Protein AF-A0AB36PHX0-F1 (afdb_monomer_lite)

Sequence (105 aa):
MFCGINPGLSSAGTGFPFAHPANRFWKVIYQAGFTDRQLKPQEAQHLLDYRCGITKLVDRPTVQANEVSKQELHAGGRKLIEKIEDYQPQALAILGKQAYEQGFS

Secondary structure (DSSP, 8-state):
-EEESS-BHHHHHHS-TT-STT--HHHHHHHTTSSSS---GGGGGGGGGGT--EEES--S-BSSGGGS-HHHHHHHHHHHHHHHHHH--S--EES-HHHHHHH--

Structure (mmCIF, N/CA/C/O backbone):
data_AF-A0AB36PHX0-F1
#
_entry.id   AF-A0AB36PHX0-F1
#
loop_
_atom_site.group_PDB
_atom_site.id
_atom_site.type_symbol
_atom_site.label_atom_id
_atom_site.label_alt_id
_atom_site.label_comp_id
_atom_site.label_asym_id
_atom_site.label_entity_id
_atom_site.label_seq_id
_atom_site.pdbx_PDB_ins_code
_atom_site.Cartn_x
_atom_site.Cartn_y
_atom_site.Cartn_z
_atom_site.occupancy
_atom_site.B_iso_or_equiv
_atom_site.auth_seq_id
_atom_site.auth_comp_id
_atom_site.auth_asym_id
_atom_site.auth_atom_id
_atom_site.pdbx_PDB_model_num
ATOM 1 N N . MET A 1 1 ? -7.839 -5.364 -4.482 1.00 98.12 1 MET A N 1
ATOM 2 C CA . MET A 1 1 ? -7.166 -4.076 -4.193 1.00 98.12 1 MET A CA 1
ATOM 3 C C . MET A 1 1 ? -6.205 -4.255 -3.028 1.00 98.12 1 MET A C 1
ATOM 5 O O . MET A 1 1 ? -6.600 -4.811 -2.012 1.00 98.12 1 MET A O 1
ATOM 9 N N . PHE A 1 2 ? -4.956 -3.816 -3.174 1.00 98.75 2 PHE A N 1
ATOM 10 C CA . PHE A 1 2 ? -3.942 -3.833 -2.117 1.00 98.75 2 PHE A CA 1
ATOM 11 C C . PHE A 1 2 ? -3.949 -2.507 -1.355 1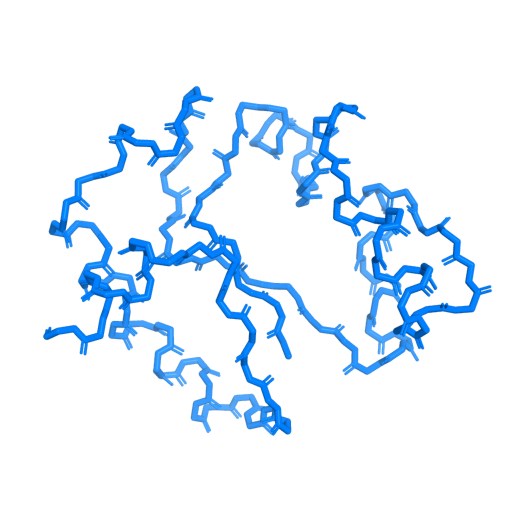.00 98.75 2 PHE A C 1
ATOM 13 O O . PHE A 1 2 ? -3.956 -1.443 -1.971 1.00 98.75 2 PHE A O 1
ATOM 20 N N . CYS A 1 3 ? -3.920 -2.560 -0.028 1.00 98.56 3 CYS A N 1
ATOM 21 C CA . CYS A 1 3 ? -3.904 -1.379 0.826 1.00 98.56 3 CYS A CA 1
ATOM 22 C C . CYS A 1 3 ? -2.649 -1.368 1.702 1.00 98.56 3 CYS A C 1
ATOM 24 O O . CYS A 1 3 ? -2.480 -2.226 2.569 1.00 98.56 3 CYS A O 1
ATOM 26 N N . GLY A 1 4 ? -1.760 -0.403 1.462 1.00 97.62 4 GLY A N 1
ATOM 27 C CA . GLY A 1 4 ? -0.637 -0.115 2.356 1.00 97.62 4 GLY A CA 1
ATOM 28 C C . GLY A 1 4 ? -1.061 0.716 3.572 1.00 97.62 4 GLY A C 1
ATOM 29 O O . GLY A 1 4 ? -2.157 1.267 3.608 1.00 97.62 4 GLY A O 1
ATOM 30 N N . ILE A 1 5 ? -0.168 0.853 4.554 1.00 97.31 5 ILE A N 1
ATOM 31 C CA . ILE A 1 5 ? -0.423 1.676 5.748 1.00 97.31 5 ILE A CA 1
ATOM 32 C C . ILE A 1 5 ? -0.429 3.159 5.360 1.00 97.31 5 ILE A C 1
ATOM 34 O O . ILE A 1 5 ? -1.473 3.803 5.367 1.00 97.31 5 ILE A O 1
ATOM 38 N N . ASN A 1 6 ? 0.726 3.679 4.957 1.00 97.31 6 ASN A N 1
ATOM 39 C CA . ASN A 1 6 ? 0.925 5.056 4.520 1.00 97.31 6 ASN A CA 1
ATOM 40 C C . ASN A 1 6 ? 2.173 5.148 3.612 1.00 97.31 6 ASN A C 1
ATOM 42 O O . ASN A 1 6 ? 2.923 4.170 3.497 1.00 97.31 6 ASN A O 1
ATOM 46 N N . PRO A 1 7 ? 2.416 6.277 2.921 1.00 95.44 7 PRO A N 1
ATOM 47 C CA . PRO A 1 7 ? 3.599 6.427 2.084 1.00 95.44 7 PRO A CA 1
ATOM 48 C C . PRO A 1 7 ? 4.869 6.533 2.938 1.00 95.44 7 PRO A C 1
ATOM 50 O O . PRO A 1 7 ? 4.973 7.398 3.802 1.00 95.44 7 PRO A O 1
ATOM 53 N N . GLY A 1 8 ? 5.877 5.711 2.644 1.00 95.62 8 GLY A N 1
ATOM 54 C CA . GLY A 1 8 ? 7.243 5.991 3.096 1.00 95.62 8 GLY A CA 1
ATOM 55 C C . GLY A 1 8 ? 7.842 7.185 2.341 1.00 95.62 8 GLY A C 1
ATOM 56 O O . GLY A 1 8 ? 7.342 7.552 1.272 1.00 95.62 8 GLY A O 1
ATOM 57 N N . LEU A 1 9 ? 8.953 7.745 2.834 1.00 95.25 9 LEU A N 1
ATOM 58 C CA . LEU A 1 9 ? 9.601 8.917 2.220 1.00 95.25 9 LEU A CA 1
ATOM 59 C C . LEU A 1 9 ? 9.888 8.755 0.716 1.00 95.25 9 LEU A C 1
ATOM 61 O O . LEU A 1 9 ? 9.619 9.671 -0.055 1.00 95.25 9 LEU A O 1
ATOM 65 N N . SER A 1 10 ? 10.370 7.589 0.268 1.00 94.94 10 SER A N 1
ATOM 66 C CA . SER A 1 10 ? 10.623 7.344 -1.164 1.00 94.94 10 SER A CA 1
ATOM 67 C C . SER A 1 10 ? 9.347 7.406 -2.003 1.00 94.94 10 SER A C 1
ATOM 69 O O . SER A 1 10 ? 9.356 7.962 -3.098 1.00 94.94 10 SER A O 1
ATOM 71 N N . SER A 1 11 ? 8.243 6.850 -1.499 1.00 96.19 11 SER A N 1
ATOM 72 C CA . SER A 1 11 ? 6.957 6.874 -2.201 1.00 96.19 11 SER A CA 1
ATOM 73 C C . SER A 1 11 ? 6.376 8.286 -2.237 1.00 96.19 11 SER A C 1
ATOM 75 O O . SER A 1 11 ? 5.838 8.702 -3.257 1.00 96.19 11 SER A O 1
ATOM 77 N N . ALA A 1 12 ? 6.526 9.046 -1.149 1.00 95.75 12 ALA A N 1
ATOM 78 C CA . ALA A 1 12 ? 6.105 10.443 -1.096 1.00 95.75 12 ALA A CA 1
ATOM 79 C C . ALA A 1 12 ? 6.920 11.335 -2.047 1.00 95.75 12 ALA A C 1
ATOM 81 O O . ALA A 1 12 ? 6.343 12.173 -2.728 1.00 95.75 12 ALA A O 1
ATOM 82 N N . GLY A 1 13 ? 8.239 11.128 -2.131 1.00 96.06 13 GLY A N 1
ATOM 83 C CA . GLY A 1 13 ? 9.114 11.915 -3.004 1.00 96.06 13 GLY A CA 1
ATOM 84 C C . GLY A 1 13 ? 8.977 11.586 -4.492 1.00 96.06 13 GLY A C 1
ATOM 85 O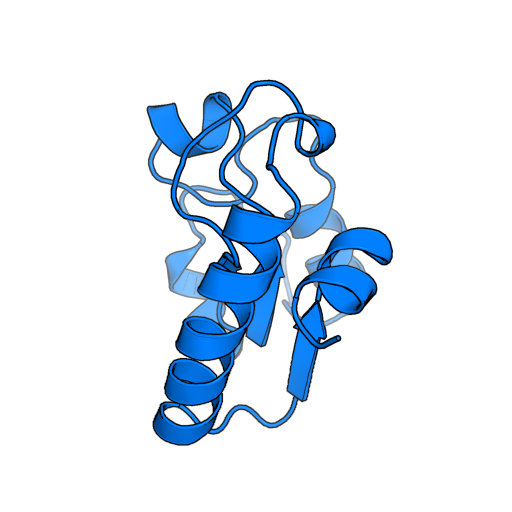 O . GLY A 1 13 ? 9.085 12.477 -5.325 1.00 96.06 13 GLY A O 1
ATOM 86 N N . THR A 1 14 ? 8.734 10.320 -4.841 1.00 96.38 14 THR A N 1
ATOM 87 C CA . THR A 1 14 ? 8.603 9.891 -6.249 1.00 96.38 14 THR A CA 1
ATOM 88 C C . THR A 1 14 ? 7.171 9.946 -6.776 1.00 96.38 14 THR A C 1
ATOM 90 O O . THR A 1 14 ? 6.969 9.914 -7.985 1.00 96.38 14 THR A O 1
ATOM 93 N N . GLY A 1 15 ? 6.175 9.979 -5.887 1.00 96.69 15 GLY A N 1
ATOM 94 C CA . GLY A 1 15 ? 4.760 9.853 -6.239 1.00 96.69 15 GLY A CA 1
ATOM 95 C C . GLY A 1 15 ? 4.309 8.419 -6.539 1.00 96.69 15 GLY A C 1
ATOM 96 O O . GLY A 1 15 ? 3.124 8.195 -6.780 1.00 96.69 15 GLY A O 1
ATOM 97 N N . PHE A 1 16 ? 5.210 7.431 -6.491 1.00 97.94 16 PHE A N 1
ATOM 98 C CA . PHE A 1 16 ? 4.888 6.039 -6.798 1.00 97.94 16 PHE A CA 1
ATOM 99 C C . PHE A 1 16 ? 4.715 5.193 -5.530 1.00 97.94 16 PHE A C 1
ATOM 101 O O . PHE A 1 16 ? 5.513 5.296 -4.594 1.00 97.94 16 PHE A O 1
ATOM 108 N N . PRO A 1 17 ? 3.704 4.309 -5.463 1.00 97.75 17 PRO A N 1
ATOM 109 C CA . PRO A 1 17 ? 3.538 3.425 -4.320 1.00 97.75 17 PRO A CA 1
ATOM 110 C C . PRO A 1 17 ? 4.674 2.398 -4.243 1.00 97.75 17 PRO A C 1
ATOM 112 O O . PRO A 1 17 ? 5.197 1.927 -5.253 1.00 97.75 17 PRO A O 1
ATOM 115 N N . PHE A 1 18 ? 5.037 2.025 -3.012 1.00 97.69 18 PHE A N 1
ATOM 116 C CA . PHE A 1 18 ? 6.076 1.028 -2.727 1.00 97.69 18 PHE A CA 1
ATOM 117 C C . PHE A 1 18 ? 7.416 1.296 -3.448 1.00 97.69 18 PHE A C 1
ATOM 119 O O . PHE A 1 18 ? 8.065 0.363 -3.915 1.00 97.69 18 PHE A O 1
ATOM 126 N N . ALA A 1 19 ? 7.837 2.563 -3.545 1.00 97.62 19 ALA A N 1
ATOM 127 C CA . ALA A 1 19 ? 8.994 2.964 -4.353 1.00 97.62 19 ALA A CA 1
ATOM 128 C C . ALA A 1 19 ? 10.367 2.688 -3.719 1.00 97.62 19 ALA A C 1
ATOM 130 O O . ALA A 1 19 ? 11.379 2.702 -4.415 1.00 97.62 19 ALA A O 1
ATOM 131 N N . HIS A 1 20 ? 10.434 2.457 -2.404 1.00 96.88 20 HIS A N 1
ATOM 132 C CA . HIS A 1 20 ? 11.713 2.198 -1.741 1.00 96.88 20 HIS A CA 1
ATOM 133 C C . HIS A 1 20 ? 12.347 0.897 -2.288 1.00 96.88 20 HIS A C 1
ATOM 135 O O . HIS A 1 20 ? 11.661 -0.125 -2.279 1.00 96.88 20 HIS A O 1
ATOM 141 N N . PRO A 1 21 ? 13.636 0.863 -2.689 1.00 93.62 21 PRO A N 1
ATOM 142 C CA . PRO A 1 21 ? 14.247 -0.309 -3.341 1.00 93.62 21 PRO A CA 1
ATOM 143 C C . PRO A 1 21 ? 14.193 -1.610 -2.529 1.00 93.62 21 PRO A C 1
ATOM 145 O O . PRO A 1 21 ? 14.090 -2.697 -3.087 1.00 93.62 21 PRO A O 1
ATOM 148 N N . ALA A 1 22 ? 14.238 -1.505 -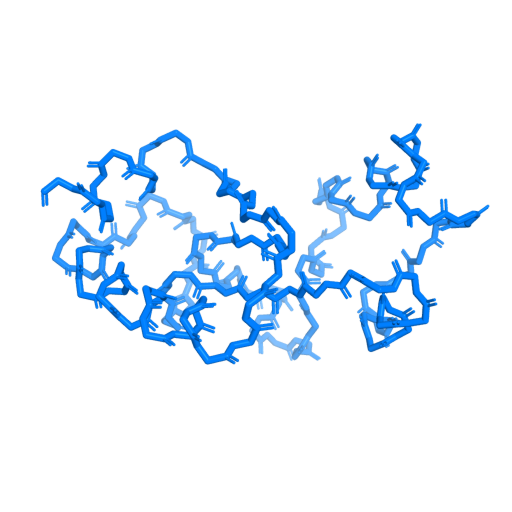1.198 1.00 96.19 22 ALA A N 1
ATOM 149 C CA . ALA A 1 22 ? 14.096 -2.657 -0.302 1.00 96.19 22 ALA A CA 1
ATOM 150 C C . ALA A 1 22 ? 12.640 -3.148 -0.135 1.00 96.19 22 ALA A C 1
ATOM 152 O O . ALA A 1 22 ? 12.405 -4.185 0.489 1.00 96.19 22 ALA A O 1
ATOM 153 N N . ASN A 1 23 ? 11.645 -2.414 -0.648 1.00 97.38 23 ASN A N 1
ATOM 154 C CA . ASN A 1 23 ? 10.255 -2.840 -0.591 1.00 97.38 23 ASN A CA 1
ATOM 155 C C . ASN A 1 23 ? 10.025 -4.003 -1.565 1.00 97.38 23 ASN A C 1
ATOM 157 O O . ASN A 1 23 ? 10.348 -3.932 -2.747 1.00 97.38 23 ASN A O 1
ATOM 161 N N . ARG A 1 24 ? 9.448 -5.094 -1.060 1.00 98.06 24 ARG A N 1
ATOM 162 C CA . ARG A 1 24 ? 9.284 -6.340 -1.815 1.00 98.06 24 ARG A CA 1
ATOM 163 C C . ARG A 1 24 ? 7.954 -6.441 -2.559 1.00 98.06 24 ARG A C 1
ATOM 165 O O . ARG A 1 24 ? 7.774 -7.428 -3.259 1.00 98.06 24 ARG A O 1
ATOM 172 N N . PHE A 1 25 ? 7.049 -5.467 -2.428 1.00 98.50 25 PHE A N 1
ATOM 173 C CA . PHE A 1 25 ? 5.689 -5.527 -2.977 1.00 98.50 25 PHE A CA 1
ATOM 174 C C . PHE A 1 25 ? 5.672 -5.971 -4.443 1.00 98.50 25 PHE A C 1
ATOM 176 O O . PHE A 1 25 ? 5.102 -7.011 -4.754 1.00 98.50 25 PHE A O 1
ATOM 183 N N . TRP A 1 26 ? 6.387 -5.254 -5.315 1.00 98.56 26 TRP A N 1
ATOM 184 C CA . TRP A 1 26 ? 6.409 -5.520 -6.756 1.00 98.56 26 TRP A CA 1
ATOM 185 C C . TRP A 1 26 ? 6.949 -6.906 -7.114 1.00 98.56 26 TRP A C 1
ATOM 187 O O . TRP A 1 26 ? 6.397 -7.591 -7.970 1.00 98.56 26 TRP A O 1
ATOM 197 N N . LYS A 1 27 ? 8.003 -7.349 -6.420 1.00 98.69 27 LYS A N 1
ATOM 198 C CA . LYS A 1 27 ? 8.555 -8.697 -6.591 1.00 98.69 27 LYS A CA 1
ATOM 199 C C . LYS A 1 27 ? 7.568 -9.767 -6.119 1.00 98.69 27 LYS A C 1
ATOM 201 O O . LYS A 1 27 ? 7.409 -10.782 -6.787 1.00 98.69 27 LYS A O 1
ATOM 206 N N . VAL A 1 28 ? 6.912 -9.539 -4.981 1.00 98.75 28 VAL A N 1
ATOM 207 C CA . VAL A 1 28 ? 5.979 -10.492 -4.365 1.00 98.75 28 VAL A CA 1
ATOM 208 C C . VAL A 1 28 ? 4.725 -10.669 -5.212 1.00 98.75 28 VAL A C 1
ATOM 210 O O . VAL A 1 28 ? 4.342 -11.807 -5.450 1.00 98.75 28 VAL A O 1
ATOM 213 N N . ILE A 1 29 ? 4.100 -9.593 -5.699 1.00 98.69 29 ILE A N 1
ATOM 214 C CA . ILE A 1 29 ? 2.861 -9.721 -6.483 1.00 98.69 29 ILE A CA 1
ATOM 215 C C . ILE A 1 29 ? 3.093 -10.410 -7.833 1.00 98.69 29 ILE A C 1
ATOM 217 O O . ILE A 1 29 ? 2.236 -11.167 -8.277 1.00 98.69 29 ILE A O 1
ATOM 221 N N . TYR A 1 30 ? 4.272 -10.217 -8.431 1.00 98.81 30 TYR A N 1
ATOM 222 C CA . TYR A 1 30 ? 4.693 -10.951 -9.621 1.00 98.81 30 TYR A CA 1
ATOM 223 C C . TYR A 1 30 ? 4.860 -12.441 -9.311 1.00 98.81 30 TYR A C 1
ATOM 225 O O . TYR A 1 30 ? 4.239 -13.286 -9.944 1.00 98.81 30 TYR A O 1
ATOM 233 N N . GLN A 1 31 ? 5.644 -12.776 -8.283 1.00 98.81 31 GLN A N 1
ATOM 234 C CA . GLN A 1 31 ? 5.880 -14.174 -7.908 1.00 98.81 31 GLN A CA 1
ATOM 235 C C . GLN A 1 31 ? 4.610 -14.898 -7.436 1.00 98.81 31 GLN A C 1
ATOM 237 O O . GLN A 1 31 ? 4.516 -16.112 -7.579 1.00 98.81 31 GLN A O 1
ATOM 242 N N . ALA A 1 32 ? 3.640 -14.166 -6.887 1.00 98.56 32 ALA A N 1
ATOM 243 C CA . ALA A 1 32 ? 2.339 -14.692 -6.483 1.00 98.56 32 ALA A CA 1
ATOM 244 C C . ALA A 1 32 ? 1.321 -14.784 -7.638 1.00 98.56 32 ALA A C 1
ATOM 246 O O . ALA A 1 32 ? 0.212 -15.265 -7.418 1.00 98.56 32 ALA A O 1
ATOM 247 N N . GLY A 1 33 ? 1.674 -14.335 -8.849 1.00 98.56 33 GLY A N 1
ATOM 248 C CA . GLY A 1 33 ? 0.841 -14.474 -10.045 1.00 98.56 33 GLY A CA 1
ATOM 249 C C . GLY A 1 33 ? -0.233 -13.399 -10.236 1.00 98.56 33 GLY A C 1
ATOM 250 O O . GLY A 1 33 ? -1.121 -13.586 -11.061 1.00 98.56 33 GLY A O 1
ATOM 251 N N . PHE A 1 34 ? -0.174 -12.270 -9.517 1.00 98.62 34 PHE A N 1
ATOM 252 C CA . PHE A 1 34 ? -1.067 -11.131 -9.792 1.00 98.62 34 PHE A CA 1
ATOM 253 C C . PHE A 1 34 ? -0.675 -10.389 -11.073 1.00 98.62 34 PHE A C 1
ATOM 255 O O . PHE A 1 34 ? -1.524 -9.764 -11.698 1.00 98.62 34 PHE A O 1
ATOM 262 N N . THR A 1 35 ? 0.606 -10.435 -11.444 1.00 98.75 35 THR A N 1
ATOM 263 C CA . THR A 1 35 ? 1.138 -9.877 -12.691 1.00 98.75 35 THR A CA 1
ATOM 264 C C . THR A 1 35 ? 2.005 -10.923 -13.389 1.00 98.75 35 THR A C 1
ATOM 266 O O . THR A 1 35 ? 2.616 -11.758 -12.726 1.00 98.75 35 THR A O 1
ATOM 269 N N . ASP A 1 36 ? 2.080 -10.882 -14.721 1.00 98.38 36 ASP A N 1
ATOM 270 C CA . ASP A 1 36 ? 2.879 -11.825 -15.530 1.00 98.38 36 ASP A CA 1
ATOM 271 C C . ASP A 1 36 ? 4.366 -11.433 -15.645 1.00 98.38 36 ASP A C 1
ATOM 273 O O . ASP A 1 36 ? 5.205 -12.227 -16.070 1.00 98.38 36 ASP A O 1
ATOM 277 N N . ARG A 1 37 ? 4.703 -10.213 -15.220 1.00 98.56 37 ARG A N 1
ATOM 278 C CA . ARG A 1 37 ? 6.058 -9.668 -15.117 1.00 98.56 37 ARG A CA 1
ATOM 279 C C . ARG A 1 37 ? 6.210 -8.825 -13.857 1.00 98.56 37 ARG A C 1
ATOM 281 O O . ARG A 1 37 ? 5.232 -8.315 -13.305 1.00 98.56 37 ARG A O 1
ATOM 288 N N . GLN A 1 38 ? 7.450 -8.613 -13.421 1.00 98.69 38 GLN A N 1
ATOM 289 C CA . GLN A 1 38 ? 7.739 -7.700 -12.318 1.00 98.69 38 GLN A CA 1
ATOM 290 C C . GLN A 1 38 ? 7.676 -6.241 -12.795 1.00 98.69 38 GLN A C 1
ATOM 292 O O . GLN A 1 38 ? 8.555 -5.786 -13.526 1.00 98.69 38 GLN A O 1
ATOM 297 N N . LEU A 1 39 ? 6.649 -5.507 -12.359 1.00 98.62 39 LEU A N 1
ATOM 298 C CA . LEU A 1 39 ? 6.519 -4.065 -12.593 1.00 98.62 39 LEU A CA 1
ATOM 299 C C . LEU A 1 39 ? 7.516 -3.268 -11.735 1.00 98.62 39 LEU A C 1
ATOM 301 O O . LEU A 1 39 ? 7.877 -3.677 -10.628 1.00 98.62 39 LEU A O 1
ATOM 305 N N . LYS A 1 40 ? 7.943 -2.104 -12.224 1.00 98.38 40 LYS A N 1
ATOM 306 C CA . LYS A 1 40 ? 8.655 -1.086 -11.439 1.00 98.38 40 LYS A CA 1
ATOM 307 C C . LYS A 1 40 ? 7.657 -0.115 -10.784 1.00 98.38 40 LYS A C 1
ATOM 309 O O . LYS A 1 40 ? 6.543 0.022 -11.285 1.00 98.38 40 LYS A O 1
ATOM 314 N N . PRO A 1 41 ? 8.036 0.628 -9.725 1.00 98.44 41 PRO A N 1
ATOM 315 C CA . PRO A 1 41 ? 7.140 1.594 -9.078 1.00 98.44 41 PRO A CA 1
ATOM 316 C C . PRO A 1 41 ? 6.502 2.606 -10.042 1.00 98.44 41 PRO A C 1
ATOM 318 O O . PRO A 1 41 ? 5.309 2.878 -9.944 1.00 98.44 41 PRO A O 1
ATOM 321 N N . GLN A 1 42 ? 7.261 3.114 -11.015 1.00 98.31 42 GLN A N 1
ATOM 322 C CA . GLN A 1 42 ? 6.761 4.050 -12.029 1.00 98.31 42 GLN A CA 1
ATOM 323 C C . GLN A 1 42 ? 5.718 3.452 -12.983 1.00 98.31 42 GLN A C 1
ATOM 325 O O . GLN A 1 42 ? 5.005 4.181 -13.661 1.00 98.31 42 GLN A O 1
ATOM 330 N N . GLU A 1 43 ? 5.615 2.125 -13.028 1.00 98.44 43 GLU A N 1
ATOM 331 C CA . GLU A 1 43 ? 4.629 1.392 -13.818 1.00 98.44 43 GLU A CA 1
ATOM 332 C C . GLU A 1 43 ? 3.371 1.072 -12.998 1.00 98.44 43 GLU A C 1
ATOM 334 O O . GLU A 1 43 ? 2.539 0.292 -13.447 1.00 98.44 43 GLU A O 1
ATOM 339 N N . ALA A 1 44 ? 3.200 1.650 -11.802 1.00 98.25 44 ALA A N 1
ATOM 340 C CA . ALA A 1 44 ? 2.095 1.308 -10.906 1.00 98.25 44 ALA A CA 1
ATOM 341 C C . ALA A 1 44 ? 0.705 1.439 -11.545 1.00 98.25 44 ALA A C 1
ATOM 343 O O . ALA A 1 44 ? -0.200 0.694 -11.176 1.00 98.25 44 ALA A O 1
ATOM 344 N N . GLN A 1 45 ? 0.535 2.335 -12.520 1.00 98.12 45 GLN A N 1
ATOM 345 C CA . GLN A 1 45 ? -0.727 2.481 -13.242 1.00 98.12 45 GLN A CA 1
ATOM 346 C C . GLN A 1 45 ? -1.063 1.253 -14.107 1.00 98.12 45 GLN A C 1
ATOM 348 O O . GLN A 1 45 ? -2.233 0.895 -14.216 1.00 98.12 45 GLN A O 1
ATOM 353 N N . HIS A 1 46 ? -0.054 0.552 -14.637 1.00 98.44 46 HIS A N 1
ATOM 354 C CA . HIS A 1 46 ? -0.228 -0.700 -15.387 1.00 98.44 46 HIS A CA 1
ATOM 355 C C . HIS A 1 46 ? -0.741 -1.850 -14.521 1.00 98.44 46 HIS A C 1
ATOM 357 O O . HIS A 1 46 ? -1.138 -2.885 -15.041 1.00 98.44 46 HIS A O 1
ATOM 363 N N . LEU A 1 47 ? -0.787 -1.693 -13.194 1.00 98.12 47 LEU A N 1
ATOM 364 C CA . LEU A 1 47 ? -1.430 -2.675 -12.328 1.00 98.12 47 LEU A CA 1
ATOM 365 C C . LEU A 1 47 ? -2.927 -2.851 -12.674 1.00 98.12 47 LEU A C 1
ATOM 367 O O . LEU A 1 47 ? -3.472 -3.946 -12.511 1.00 98.12 47 LEU A O 1
ATOM 371 N N . LEU A 1 48 ? -3.568 -1.800 -13.203 1.00 98.38 48 LEU A N 1
ATOM 372 C CA . LEU A 1 48 ? -4.958 -1.841 -13.665 1.00 98.38 48 LEU A CA 1
ATOM 373 C C . LEU A 1 48 ? -5.153 -2.791 -14.855 1.00 98.38 48 LEU A C 1
ATOM 375 O O . LEU A 1 48 ? -6.215 -3.404 -14.955 1.00 98.38 48 LEU A O 1
ATOM 379 N N . ASP A 1 49 ? -4.123 -2.989 -15.684 1.00 98.56 49 ASP A N 1
ATOM 380 C CA . ASP A 1 49 ? -4.142 -3.944 -16.803 1.00 98.56 49 ASP A CA 1
ATOM 381 C C . ASP A 1 49 ? -4.334 -5.387 -16.290 1.00 98.56 49 ASP A C 1
ATOM 383 O O . ASP A 1 49 ? -4.965 -6.218 -16.943 1.00 98.56 49 ASP A O 1
ATOM 387 N N . TYR A 1 50 ? -3.893 -5.657 -15.055 1.00 98.50 50 TYR A N 1
ATOM 388 C CA . TYR A 1 50 ? -4.074 -6.927 -14.340 1.00 98.50 50 TYR A CA 1
ATOM 389 C C . TYR A 1 50 ? -5.280 -6.916 -13.390 1.00 98.50 50 TYR A C 1
ATOM 391 O O . TYR A 1 50 ? -5.386 -7.755 -12.492 1.00 98.50 50 TYR A O 1
ATOM 399 N N . ARG A 1 51 ? -6.188 -5.940 -13.539 1.00 98.25 51 ARG A N 1
ATOM 400 C CA . ARG A 1 51 ? -7.384 -5.754 -12.693 1.00 98.25 51 ARG A CA 1
ATOM 401 C C . ARG A 1 51 ? -7.057 -5.637 -11.199 1.00 98.25 51 ARG A C 1
ATOM 403 O O . ARG A 1 51 ? -7.868 -5.973 -10.335 1.00 98.25 51 ARG A O 1
ATOM 410 N N . CYS A 1 52 ? -5.863 -5.138 -10.891 1.00 98.56 52 CYS A N 1
ATOM 411 C CA . CYS A 1 52 ? -5.385 -4.915 -9.539 1.00 98.56 52 CYS A CA 1
ATOM 412 C C . CYS A 1 52 ? -5.217 -3.410 -9.289 1.00 98.56 52 CYS A C 1
ATOM 414 O O . CYS A 1 52 ? -4.819 -2.652 -10.164 1.00 98.56 52 CYS A O 1
ATOM 416 N N . GLY A 1 53 ? -5.511 -2.968 -8.067 1.00 98.25 53 GLY A N 1
ATOM 417 C CA . GLY A 1 53 ? -5.403 -1.563 -7.661 1.00 98.25 53 GLY A CA 1
ATOM 418 C C . GLY A 1 53 ? -4.639 -1.409 -6.351 1.00 98.25 53 GLY A C 1
ATOM 419 O O . GLY A 1 53 ? -4.583 -2.356 -5.558 1.00 98.25 53 GLY A O 1
ATOM 420 N N . ILE A 1 54 ? -4.083 -0.219 -6.118 1.00 98.38 54 ILE A N 1
ATOM 421 C CA . ILE A 1 54 ? -3.364 0.147 -4.892 1.00 98.38 54 ILE A CA 1
ATOM 422 C C . ILE A 1 54 ? -4.067 1.321 -4.214 1.00 98.38 54 ILE A C 1
ATOM 424 O O . ILE A 1 54 ? -4.456 2.297 -4.852 1.00 98.38 54 ILE A O 1
ATOM 428 N N . THR A 1 55 ? -4.178 1.245 -2.895 1.00 98.25 55 THR A N 1
ATOM 429 C CA . THR A 1 55 ? -4.576 2.358 -2.038 1.00 98.25 55 THR A CA 1
ATOM 430 C C . THR A 1 55 ? -3.737 2.356 -0.758 1.00 98.25 55 THR A C 1
ATOM 432 O O . THR A 1 55 ? -2.847 1.520 -0.570 1.00 98.25 55 THR A O 1
ATOM 435 N N . LYS A 1 56 ? -3.996 3.322 0.114 1.00 97.94 56 LYS A N 1
ATOM 436 C CA . LYS A 1 56 ? -3.363 3.464 1.423 1.00 97.94 56 LYS A CA 1
ATOM 437 C C . LYS A 1 56 ? -4.408 3.820 2.469 1.00 97.94 56 LYS A C 1
ATOM 439 O O . LYS A 1 56 ? -5.419 4.427 2.121 1.00 97.94 56 LYS A O 1
ATOM 444 N N . LEU A 1 57 ? -4.159 3.422 3.711 1.00 97.75 57 LEU A N 1
ATOM 445 C CA . LEU A 1 57 ? -5.055 3.693 4.829 1.00 97.75 57 LEU A CA 1
ATOM 446 C C . LEU A 1 57 ? -4.911 5.142 5.314 1.00 97.75 57 LEU A C 1
ATOM 448 O O . LEU A 1 57 ? -5.903 5.808 5.579 1.00 97.75 57 LEU A O 1
ATOM 452 N N . VAL A 1 58 ? -3.676 5.643 5.382 1.00 98.06 58 VAL A N 1
ATOM 453 C CA . VAL A 1 58 ? -3.348 6.996 5.845 1.00 98.06 58 VAL A CA 1
ATOM 454 C C . VAL A 1 58 ? -2.529 7.728 4.786 1.00 98.06 58 VAL A C 1
ATOM 456 O O . VAL A 1 58 ? -1.608 7.168 4.191 1.00 98.06 58 VAL A O 1
ATOM 459 N N . ASP A 1 59 ? -2.859 8.998 4.541 1.00 96.88 59 ASP A N 1
ATOM 460 C CA . ASP A 1 59 ? -2.194 9.797 3.507 1.00 96.88 59 ASP A CA 1
ATOM 461 C C . ASP A 1 59 ? -0.857 10.395 3.945 1.00 96.88 59 ASP A C 1
ATOM 463 O O . ASP A 1 59 ? 0.037 10.553 3.112 1.00 96.88 59 ASP A O 1
ATOM 467 N N . ARG A 1 60 ? -0.704 10.705 5.239 1.00 97.50 60 ARG A N 1
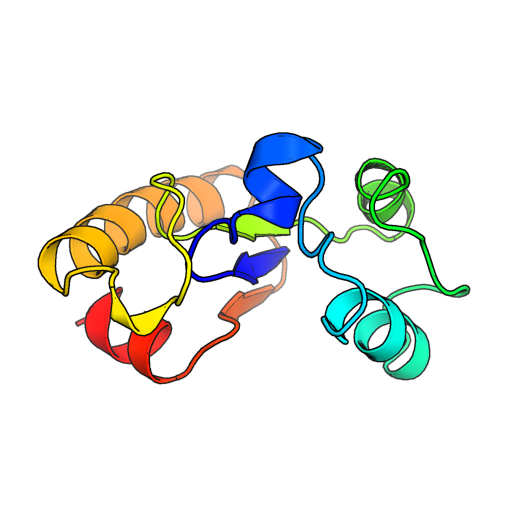ATOM 468 C CA . ARG A 1 60 ? 0.483 11.370 5.786 1.00 97.50 60 ARG A CA 1
ATOM 469 C C . ARG A 1 60 ? 1.739 10.498 5.613 1.00 97.50 60 ARG A C 1
ATOM 471 O O . ARG A 1 60 ? 1.771 9.379 6.133 1.00 97.50 60 ARG A O 1
ATOM 478 N N . PRO A 1 61 ? 2.791 10.994 4.939 1.00 96.62 61 PRO A N 1
ATOM 479 C CA . PRO A 1 61 ? 4.051 10.271 4.845 1.00 96.62 61 PRO A CA 1
ATOM 480 C C . PRO A 1 61 ? 4.795 10.191 6.180 1.00 96.62 61 PRO A C 1
ATOM 482 O O . PRO A 1 61 ? 4.761 11.140 6.965 1.00 96.62 61 PRO A O 1
ATOM 485 N N . THR A 1 62 ? 5.509 9.089 6.408 1.00 95.56 62 THR A N 1
ATOM 486 C CA . THR A 1 62 ? 6.404 8.905 7.566 1.00 95.56 62 THR A CA 1
ATOM 487 C C . THR A 1 62 ? 7.688 8.182 7.164 1.00 95.56 62 THR A C 1
ATOM 489 O O . THR A 1 62 ? 7.777 7.613 6.070 1.00 95.56 62 THR A O 1
ATOM 492 N N . VAL A 1 63 ? 8.711 8.209 8.027 1.00 91.62 63 VAL A N 1
ATOM 493 C CA . VAL A 1 63 ? 9.927 7.405 7.803 1.00 91.62 63 VAL A CA 1
ATOM 494 C C . VAL A 1 63 ? 9.609 5.934 8.043 1.00 91.62 63 VAL A C 1
ATOM 496 O O . VAL A 1 63 ? 9.920 5.081 7.210 1.00 91.62 63 VAL A O 1
ATOM 499 N N . GLN A 1 64 ? 8.937 5.649 9.157 1.00 89.12 64 GLN A N 1
ATOM 500 C CA . GLN A 1 64 ? 8.492 4.320 9.543 1.00 89.12 64 GLN A CA 1
ATOM 501 C C . GLN A 1 64 ? 6.973 4.280 9.734 1.00 89.12 64 GLN A C 1
ATOM 503 O O . GLN A 1 64 ? 6.349 5.224 10.217 1.00 89.12 64 GLN A O 1
ATOM 508 N N . ALA A 1 65 ? 6.351 3.158 9.373 1.00 87.81 65 ALA A N 1
ATOM 509 C CA . ALA A 1 65 ? 4.895 3.013 9.443 1.00 87.81 65 ALA A CA 1
ATOM 510 C C . ALA A 1 65 ? 4.341 3.011 10.885 1.00 87.81 65 ALA A C 1
ATOM 512 O O . ALA A 1 65 ? 3.167 3.300 11.089 1.00 87.81 65 ALA A O 1
ATOM 513 N N . ASN A 1 66 ? 5.171 2.710 11.890 1.00 90.56 66 ASN A N 1
ATOM 514 C CA . ASN A 1 66 ? 4.802 2.763 13.313 1.00 90.56 66 ASN A CA 1
ATOM 515 C C . ASN A 1 66 ? 4.661 4.198 13.861 1.00 90.56 66 ASN A C 1
ATOM 517 O O . ASN A 1 66 ? 4.167 4.369 14.971 1.00 90.56 66 ASN A O 1
ATOM 521 N N . GLU A 1 67 ? 5.056 5.220 13.096 1.00 94.56 67 GLU A N 1
ATOM 522 C CA . GLU A 1 67 ? 4.825 6.637 13.416 1.00 94.56 67 GLU A CA 1
ATOM 523 C C . GLU A 1 67 ? 3.392 7.097 13.093 1.00 94.56 67 GLU A C 1
ATOM 525 O O . GLU A 1 67 ? 3.018 8.241 13.373 1.00 94.56 67 GLU A O 1
ATOM 530 N N . VAL A 1 68 ? 2.588 6.242 12.457 1.00 96.38 68 VAL A N 1
ATOM 531 C CA . VAL A 1 68 ? 1.169 6.505 12.214 1.00 96.38 68 VAL A CA 1
ATOM 532 C C . VAL A 1 68 ? 0.390 6.227 13.495 1.00 96.38 68 VAL A C 1
ATOM 534 O O . VAL A 1 68 ? 0.461 5.135 14.063 1.00 96.38 68 VAL A O 1
ATOM 537 N N . SER A 1 69 ? -0.368 7.219 13.958 1.00 96.81 69 SER A N 1
ATOM 538 C CA . SER A 1 69 ? -1.155 7.085 15.184 1.00 96.81 69 SER A CA 1
ATOM 539 C C . SER A 1 69 ? -2.362 6.160 14.998 1.00 96.81 69 SER A C 1
ATOM 541 O O . SER A 1 69 ? -2.893 5.997 13.898 1.00 96.81 69 SER A O 1
ATOM 543 N N . LYS A 1 70 ? -2.858 5.585 16.098 1.00 96.12 70 LYS A N 1
ATOM 544 C CA . LYS A 1 70 ? -4.072 4.749 16.079 1.00 96.12 70 LYS A CA 1
ATOM 545 C C . LYS A 1 70 ? -5.293 5.516 15.564 1.00 96.12 70 LYS A C 1
ATOM 547 O O . LYS A 1 70 ? -6.091 4.968 14.814 1.00 96.12 70 LYS A O 1
ATOM 552 N N . GLN A 1 71 ? -5.410 6.790 15.935 1.00 97.00 71 GLN A N 1
ATOM 553 C CA . GLN A 1 71 ? -6.493 7.666 15.496 1.00 97.00 71 GLN A CA 1
ATOM 554 C C . GLN A 1 71 ? -6.465 7.880 13.978 1.00 97.00 71 GLN A C 1
ATOM 556 O O . GLN A 1 71 ? -7.518 7.861 13.342 1.00 97.00 71 GLN A O 1
ATOM 561 N N . GLU A 1 72 ? -5.274 8.041 13.392 1.00 97.94 72 GLU A N 1
ATOM 562 C CA . GLU A 1 72 ? -5.115 8.129 11.937 1.00 97.94 72 GLU A CA 1
ATOM 563 C C . GLU A 1 72 ? -5.540 6.829 11.247 1.00 97.94 72 GLU A C 1
ATOM 56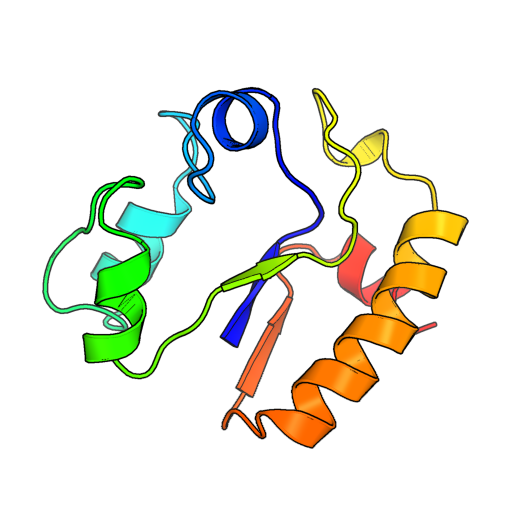5 O O . GLU A 1 72 ? -6.273 6.890 10.263 1.00 97.94 72 GLU A O 1
ATOM 570 N N . LEU A 1 73 ? -5.148 5.663 11.779 1.00 97.88 73 LEU A N 1
ATOM 571 C CA . LEU A 1 73 ? -5.540 4.360 11.222 1.00 97.88 73 LEU A CA 1
ATOM 572 C C . LEU A 1 73 ? -7.062 4.172 11.239 1.00 97.88 73 LEU A C 1
ATOM 574 O O . LEU A 1 73 ? -7.640 3.834 10.209 1.00 97.88 73 LEU A O 1
ATOM 578 N N . HIS A 1 74 ? -7.714 4.451 12.370 1.00 97.62 74 HIS A N 1
ATOM 579 C CA . HIS A 1 74 ? -9.167 4.326 12.513 1.00 97.62 74 HIS A CA 1
ATOM 580 C C . HIS A 1 74 ? -9.927 5.307 11.600 1.00 97.62 74 HIS A C 1
ATOM 582 O O . HIS A 1 74 ? -10.896 4.949 10.929 1.00 97.62 74 HIS A O 1
ATOM 588 N N . ALA A 1 75 ? -9.470 6.561 11.502 1.00 97.94 75 ALA A N 1
ATOM 589 C CA . ALA A 1 75 ? -10.052 7.525 10.567 1.00 97.94 75 ALA A CA 1
ATOM 590 C C . ALA A 1 75 ? -9.852 7.109 9.098 1.00 97.94 75 ALA A C 1
ATOM 592 O O . ALA A 1 75 ? -10.762 7.281 8.287 1.00 97.94 75 ALA A O 1
ATOM 593 N N . GLY A 1 76 ? -8.684 6.551 8.773 1.00 98.12 76 GLY A N 1
ATOM 594 C CA . GLY A 1 76 ? -8.368 5.987 7.466 1.00 98.12 76 GLY A CA 1
ATOM 595 C C . GLY A 1 76 ? -9.235 4.783 7.105 1.00 98.12 76 GLY A C 1
ATOM 596 O O . GLY A 1 76 ? -9.675 4.671 5.964 1.00 98.12 76 GLY A O 1
ATOM 597 N N . GLY A 1 77 ? -9.544 3.927 8.082 1.00 98.25 77 GLY A N 1
ATOM 598 C CA . GLY A 1 77 ? -10.427 2.771 7.922 1.00 98.25 77 GLY A CA 1
ATOM 599 C C . GLY A 1 77 ? -11.813 3.146 7.416 1.00 98.25 77 GLY A C 1
ATOM 600 O O . GLY A 1 77 ? -12.268 2.575 6.429 1.00 98.25 77 GLY A O 1
ATOM 601 N N . ARG A 1 78 ? -12.439 4.177 7.999 1.00 98.00 78 ARG A N 1
ATOM 602 C CA . ARG A 1 78 ? -13.753 4.674 7.544 1.00 98.00 78 ARG A CA 1
ATOM 603 C C . ARG A 1 78 ? -13.743 5.095 6.072 1.00 98.00 78 ARG A C 1
ATOM 605 O O . ARG A 1 78 ? -14.569 4.632 5.296 1.00 98.00 78 ARG A O 1
ATOM 612 N N . LYS A 1 79 ? -12.747 5.887 5.667 1.00 98.06 79 LYS A N 1
ATOM 613 C CA . LYS A 1 79 ? -12.578 6.310 4.264 1.00 98.06 79 LYS A CA 1
ATOM 614 C C . LYS A 1 79 ? -12.280 5.137 3.335 1.00 98.06 79 LYS A C 1
ATOM 616 O O . LYS A 1 79 ? -12.676 5.132 2.173 1.00 98.06 79 LYS A O 1
ATOM 621 N N . LEU A 1 80 ? -11.522 4.156 3.823 1.00 98.44 80 LEU A N 1
ATOM 622 C CA . LEU A 1 80 ? -11.218 2.968 3.048 1.00 98.44 80 LEU A CA 1
ATOM 623 C C . LEU A 1 80 ? -12.488 2.159 2.791 1.00 98.44 80 LEU A C 1
ATOM 625 O O . LEU A 1 80 ? -12.666 1.745 1.655 1.00 98.44 80 LEU A O 1
ATOM 629 N N . ILE A 1 81 ? -13.361 1.984 3.789 1.00 98.44 81 ILE A N 1
ATOM 630 C CA . ILE A 1 81 ? -14.657 1.303 3.633 1.00 98.44 81 ILE A CA 1
ATOM 631 C C . ILE A 1 81 ? -15.472 1.961 2.518 1.00 98.44 81 ILE A C 1
ATOM 633 O O . ILE A 1 81 ? -15.805 1.273 1.558 1.00 98.44 81 ILE A O 1
ATOM 637 N N . GLU A 1 82 ? -15.666 3.282 2.571 1.00 98.38 82 GLU A N 1
ATOM 638 C CA . GLU A 1 82 ? -16.379 4.042 1.527 1.00 98.38 82 GLU A CA 1
ATOM 639 C C . GLU A 1 82 ? -15.786 3.777 0.131 1.00 98.38 82 GLU A C 1
ATOM 641 O O . GLU A 1 82 ? -16.495 3.516 -0.839 1.00 98.38 82 GLU A O 1
ATOM 646 N N . LYS A 1 83 ? -14.451 3.758 0.028 1.00 98.38 83 LYS A N 1
ATOM 647 C CA . LYS A 1 83 ? -13.755 3.455 -1.227 1.00 98.38 83 LYS A CA 1
ATOM 648 C C . LYS A 1 83 ? -13.957 2.004 -1.682 1.00 98.38 83 LYS A C 1
ATOM 650 O O . LYS A 1 83 ? -14.016 1.745 -2.879 1.00 98.38 83 LYS A O 1
ATOM 655 N N . ILE A 1 84 ? -14.020 1.033 -0.773 1.00 98.50 84 ILE A N 1
ATOM 656 C CA . ILE A 1 84 ? -14.300 -0.362 -1.149 1.00 98.50 84 ILE A CA 1
ATOM 657 C C . ILE A 1 84 ? -15.745 -0.512 -1.626 1.00 98.50 84 ILE A C 1
ATOM 659 O O . ILE A 1 84 ? -15.972 -1.234 -2.593 1.00 98.50 84 ILE A O 1
ATOM 663 N N . GLU A 1 85 ? -16.693 0.168 -0.986 1.00 98.50 85 GLU A N 1
ATOM 664 C CA . GLU A 1 85 ? -18.112 0.145 -1.360 1.00 98.50 85 GLU A CA 1
ATOM 665 C C . GLU A 1 85 ? -18.364 0.766 -2.741 1.00 98.50 85 GLU A C 1
ATOM 667 O O . GLU A 1 85 ? -19.204 0.261 -3.487 1.00 98.50 85 GLU A O 1
ATOM 672 N N . ASP A 1 86 ? -17.597 1.798 -3.105 1.00 98.50 86 ASP A N 1
ATOM 673 C CA . ASP A 1 86 ? -17.654 2.445 -4.422 1.00 98.50 86 ASP A CA 1
ATOM 674 C C . ASP A 1 86 ? -16.998 1.591 -5.524 1.00 98.50 86 ASP A C 1
ATOM 676 O O . ASP A 1 86 ? -17.620 1.249 -6.528 1.00 98.50 86 ASP A O 1
ATOM 680 N N . TYR A 1 87 ? -15.743 1.166 -5.327 1.00 98.31 87 TYR A N 1
ATOM 681 C CA . TYR A 1 87 ? -14.993 0.446 -6.368 1.00 98.31 87 TYR A CA 1
ATOM 682 C C . TYR A 1 87 ? -15.287 -1.061 -6.442 1.00 98.31 87 TYR A C 1
ATOM 684 O O . TYR A 1 87 ? -14.902 -1.704 -7.419 1.00 98.31 87 TYR A O 1
ATOM 692 N N . GLN A 1 88 ? -15.891 -1.640 -5.402 1.00 98.44 88 GLN A N 1
ATOM 693 C CA . GLN A 1 88 ? -16.334 -3.039 -5.316 1.00 98.44 88 GLN A CA 1
ATOM 694 C C . GLN A 1 88 ? -15.308 -4.076 -5.826 1.00 98.44 88 GLN A C 1
ATOM 696 O O . GLN A 1 88 ? -15.631 -4.928 -6.661 1.00 98.44 88 GLN A O 1
ATOM 701 N N . PRO A 1 89 ? -14.040 -4.046 -5.361 1.00 98.44 89 PRO A N 1
ATOM 702 C CA . PRO A 1 89 ? -13.073 -5.066 -5.748 1.00 98.44 89 PRO A CA 1
ATOM 703 C C . PRO A 1 89 ? -13.487 -6.437 -5.195 1.00 98.44 89 PRO A C 1
ATOM 705 O O . PRO A 1 89 ? -14.019 -6.533 -4.094 1.00 98.44 89 PRO A O 1
ATOM 708 N N . GLN A 1 90 ? -13.111 -7.517 -5.886 1.00 98.50 90 GLN A N 1
ATOM 709 C CA . GLN A 1 90 ? -13.379 -8.884 -5.405 1.00 98.50 90 GLN A CA 1
ATOM 710 C C . GLN A 1 90 ? -12.773 -9.179 -4.022 1.00 98.50 90 GLN A C 1
ATOM 712 O O . GLN A 1 90 ? -13.293 -9.999 -3.274 1.00 98.50 90 GLN A O 1
ATOM 717 N N . ALA A 1 91 ? -11.654 -8.530 -3.690 1.00 98.50 91 ALA A N 1
ATOM 718 C CA . ALA A 1 91 ? -11.014 -8.639 -2.387 1.00 98.50 91 ALA A CA 1
ATOM 719 C C . ALA A 1 91 ? -10.222 -7.370 -2.044 1.00 98.50 91 ALA A C 1
ATOM 721 O O . ALA A 1 91 ? -9.656 -6.703 -2.924 1.00 98.50 91 ALA A O 1
ATOM 722 N N . LEU A 1 92 ? -10.118 -7.085 -0.747 1.00 98.62 92 LEU A N 1
ATOM 723 C CA . LEU A 1 92 ? -9.233 -6.079 -0.166 1.00 98.62 92 LEU A CA 1
ATOM 724 C C . LEU A 1 92 ? -8.117 -6.777 0.623 1.00 98.62 92 LEU A C 1
ATOM 726 O O . LEU A 1 92 ? -8.389 -7.535 1.548 1.00 98.62 92 LEU A O 1
ATOM 730 N N . ALA A 1 93 ? -6.859 -6.501 0.280 1.00 98.50 93 ALA A N 1
ATOM 731 C CA . ALA A 1 93 ? -5.689 -7.034 0.972 1.00 98.50 93 ALA A CA 1
ATOM 732 C C . ALA A 1 93 ? -5.007 -5.929 1.791 1.00 98.50 93 ALA A C 1
ATOM 734 O O . ALA A 1 93 ? -4.323 -5.070 1.228 1.00 98.50 93 ALA A O 1
ATOM 735 N N . ILE A 1 94 ? -5.186 -5.947 3.116 1.00 98.19 94 ILE A N 1
ATOM 736 C CA . ILE A 1 94 ? -4.521 -5.010 4.033 1.00 98.19 94 ILE A CA 1
ATOM 737 C C . ILE A 1 94 ? -3.098 -5.492 4.329 1.00 98.19 94 ILE A C 1
ATOM 739 O O . ILE A 1 94 ? -2.889 -6.559 4.906 1.00 98.19 94 ILE A O 1
ATOM 743 N N . LEU A 1 95 ? -2.100 -4.692 3.955 1.00 96.62 95 LEU A N 1
ATOM 744 C CA . LEU A 1 95 ? -0.681 -5.030 4.084 1.00 96.62 95 LEU A CA 1
ATOM 745 C C . LEU A 1 95 ? -0.119 -4.588 5.441 1.00 96.62 95 LEU A C 1
ATOM 747 O O . LEU A 1 95 ? 0.740 -3.711 5.527 1.00 96.62 95 LEU A O 1
ATOM 751 N N . GLY A 1 96 ? -0.616 -5.202 6.514 1.00 93.62 96 GLY A N 1
ATOM 752 C CA . GLY A 1 96 ? -0.129 -4.963 7.870 1.00 93.62 96 GLY A CA 1
ATOM 753 C C . GLY A 1 96 ? -1.149 -5.367 8.925 1.00 93.62 96 GLY A C 1
ATOM 754 O O . GLY A 1 96 ? -2.235 -4.797 8.987 1.00 93.62 96 GLY A O 1
ATOM 755 N N . LYS A 1 97 ? -0.779 -6.316 9.792 1.00 95.25 97 LYS A N 1
ATOM 756 C CA . LYS A 1 97 ? -1.670 -6.849 10.835 1.00 95.25 97 LYS A CA 1
ATOM 757 C C . LYS A 1 97 ? -2.205 -5.750 11.761 1.00 95.25 97 LYS A C 1
ATOM 759 O O . LYS A 1 97 ? -3.410 -5.624 11.920 1.00 95.25 97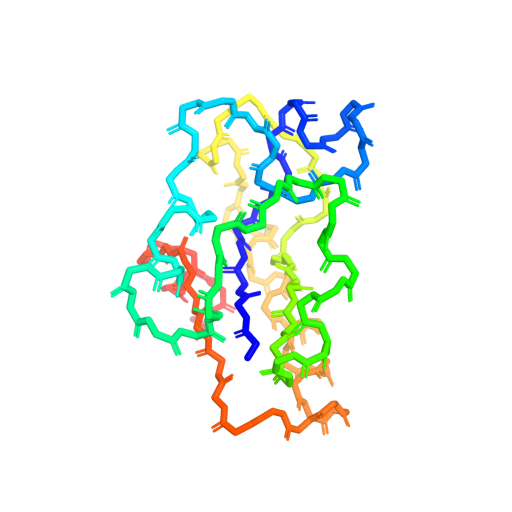 LYS A O 1
ATOM 764 N N . GLN A 1 98 ? -1.319 -4.904 12.287 1.00 92.56 98 GLN A N 1
ATOM 765 C CA . GLN A 1 98 ? -1.709 -3.801 13.169 1.00 92.56 98 GLN A CA 1
ATOM 766 C C . GLN A 1 98 ? -2.594 -2.763 12.458 1.00 92.56 98 GLN A C 1
ATOM 768 O O . GLN A 1 98 ? -3.504 -2.215 13.067 1.00 92.56 98 GLN A O 1
ATOM 773 N N . ALA A 1 99 ? -2.358 -2.496 11.170 1.00 94.12 99 ALA A N 1
ATOM 774 C CA . ALA A 1 99 ? -3.181 -1.555 10.411 1.00 94.12 99 ALA A CA 1
ATOM 775 C C . ALA A 1 99 ? -4.610 -2.074 10.215 1.00 94.12 99 ALA A C 1
ATOM 777 O O . ALA A 1 99 ? -5.551 -1.295 10.306 1.00 94.12 99 ALA A O 1
ATOM 778 N N . TYR A 1 100 ? -4.773 -3.384 10.008 1.00 97.12 100 TYR A N 1
ATOM 779 C CA . TYR A 1 100 ? -6.089 -4.018 10.011 1.00 97.12 100 TYR A CA 1
ATOM 780 C C . TYR A 1 100 ? -6.745 -3.927 11.396 1.00 97.12 100 TYR A C 1
ATOM 782 O O . TYR A 1 100 ? -7.842 -3.398 11.525 1.00 97.12 100 TYR A O 1
ATOM 790 N N . GLU A 1 101 ? -6.048 -4.362 12.447 1.00 96.56 101 GLU A N 1
ATOM 791 C CA . GLU A 1 101 ? -6.607 -4.378 13.805 1.00 96.56 101 GLU A CA 1
ATOM 792 C C . GLU A 1 101 ? -7.045 -2.993 14.289 1.00 96.56 101 GLU A C 1
ATOM 794 O O . GLU A 1 101 ? -8.066 -2.892 14.946 1.00 96.56 101 GLU A O 1
ATOM 799 N N . GLN A 1 102 ? -6.287 -1.932 13.993 1.00 95.56 102 GLN A N 1
ATOM 800 C CA . GLN A 1 102 ? -6.617 -0.573 14.445 1.00 95.56 102 GLN A CA 1
ATOM 801 C C . GLN A 1 102 ? -7.519 0.193 13.467 1.00 95.56 102 GLN A C 1
ATOM 803 O O . GLN A 1 102 ? -8.183 1.146 13.862 1.00 95.56 102 GLN A O 1
ATOM 808 N N . GLY A 1 103 ? -7.501 -0.162 12.179 1.00 95.19 103 GLY A N 1
ATOM 809 C CA . GLY A 1 103 ? -8.316 0.497 11.159 1.00 95.19 103 GLY A CA 1
ATOM 810 C C . GLY A 1 103 ? -9.782 0.064 11.182 1.00 95.19 103 GLY A C 1
ATOM 811 O O . GLY A 1 103 ? -10.634 0.819 10.728 1.00 95.19 103 GLY A O 1
ATOM 812 N N . PHE A 1 104 ? -10.065 -1.133 11.701 1.00 95.12 104 PHE A N 1
ATOM 813 C CA . PHE A 1 104 ? -11.387 -1.768 11.651 1.00 95.12 104 PHE A CA 1
ATOM 814 C C . PHE A 1 104 ? -11.902 -2.217 13.033 1.00 95.12 104 PHE A C 1
ATOM 816 O O . PHE A 1 104 ? -12.800 -3.055 13.100 1.00 95.12 104 PHE A O 1
ATOM 823 N N . SER A 1 105 ? -11.314 -1.702 14.119 1.00 87.56 105 SER A N 1
ATOM 824 C CA . SER A 1 105 ? -11.801 -1.879 15.498 1.00 87.56 105 SER A CA 1
ATOM 825 C C . SER A 1 105 ? -12.902 -0.900 15.859 1.00 87.56 105 SER A C 1
ATOM 827 O O . SER A 1 105 ? -12.722 0.275 15.469 1.00 87.56 105 SER A O 1
#

Foldseek 3Di:
DEEEAEDEPQCVVVVFPQQDPPRCVQVVCCVVPLDVDRDHRVCQVCSVVSVDHYYYLAYDYDNDSVPQDLVSLQVSLVVVVVVCVVVVRPDYHYPDPVSVVSNPD

InterPro domains:
  IPR005122 Uracil-DNA glycosylase-like [PF03167] (1-101)
  IPR015637 Uracil DNA glycosylase family 2 [PTHR12159] (1-102)
  IPR015637 Uracil DNA glycosylase family 2 [cd10028] (1-105)
  IPR036895 Uracil-DNA glycosylase-like domain superfamily [G3DSA:3.40.470.10] (1-105)
  IPR036895 Uracil-DNA glycosylase-like domain superfamily [SSF52141] (1-103)

pLDDT: mean 97.11, std 2.22, range [87.56, 98.81]

Organism: NCBI:txid198214

Radius of gyration: 13.42 Å; chains: 1; bounding box: 32×27×33 Å